Protein AF-A0A497AJH0-F1 (afdb_monomer_lite)

pLDDT: mean 73.23, std 17.95, range [38.5, 92.19]

Sequence (124 aa):
MLTMPIFKMKPKVGPHHFNGEWIKPGDTINCEFEEIESVIDKFEEVRKAVESRDVSEAEDAKQPVVEEQEIQIEEEAGQVTDTGKLEVIHKGRGKYDVVNTASGKVINDKPLTKKEAYEFIEVL

Radius of gyration: 19.75 Å; chains: 1; bounding box: 56×38×34 Å

Foldseek 3Di:
DDQFWKKAFAQPDQWDQAPNDTHHHGDIDGDHCVRCVVPCVRIDTDDPPPPDDDDDDDDDDDDDDDDDDDDDDDDDDDDDPDPADWDWDDPDPQWIFIARPVVRDTPDPDTDGPVVNVVVRVVD

Structure (mmCIF, N/CA/C/O backbone):
data_AF-A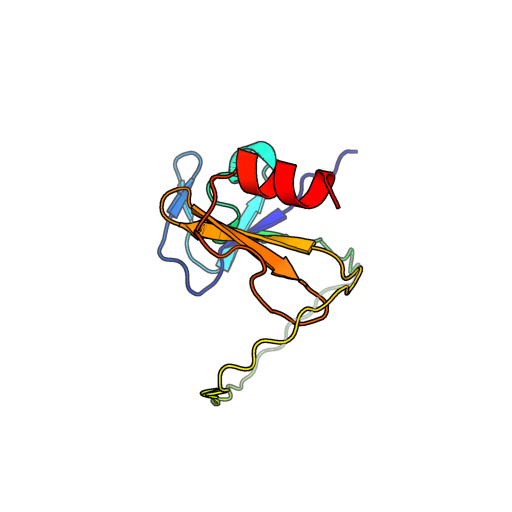0A497AJH0-F1
#
_entry.id   AF-A0A497AJH0-F1
#
loop_
_atom_site.group_PDB
_atom_site.id
_atom_site.type_symbol
_atom_site.label_atom_id
_atom_site.label_alt_id
_atom_site.label_comp_id
_atom_site.label_asym_id
_atom_site.label_entity_id
_atom_site.label_seq_id
_atom_site.pdbx_PDB_ins_code
_atom_site.Cartn_x
_atom_site.Cartn_y
_atom_site.Cartn_z
_atom_site.occupancy
_atom_site.B_iso_or_equiv
_atom_site.auth_seq_id
_atom_site.auth_comp_id
_atom_site.auth_asym_id
_atom_site.auth_atom_id
_atom_site.pdbx_PDB_model_num
ATOM 1 N N . MET A 1 1 ? 24.082 14.293 2.175 1.00 49.19 1 MET A N 1
ATOM 2 C CA . MET A 1 1 ? 23.999 12.890 1.722 1.00 49.19 1 MET A CA 1
ATOM 3 C C . MET A 1 1 ? 22.533 12.514 1.796 1.00 49.19 1 MET A C 1
ATOM 5 O O . MET A 1 1 ? 21.985 12.571 2.887 1.00 49.19 1 MET A O 1
ATOM 9 N N . LEU A 1 2 ? 21.877 12.280 0.660 1.00 55.00 2 LEU A N 1
ATOM 10 C CA . LEU A 1 2 ? 20.490 11.813 0.644 1.00 55.00 2 LEU A CA 1
ATOM 11 C C . LEU A 1 2 ? 20.522 10.328 1.010 1.00 55.00 2 LEU A C 1
ATOM 13 O O . LEU A 1 2 ? 21.141 9.533 0.309 1.00 55.00 2 LEU A O 1
ATOM 17 N N . THR A 1 3 ? 19.965 9.968 2.159 1.00 66.00 3 THR A N 1
ATOM 18 C CA . THR A 1 3 ? 19.808 8.566 2.550 1.00 66.00 3 THR A CA 1
ATOM 19 C C . THR A 1 3 ? 18.624 7.996 1.785 1.00 66.00 3 THR A C 1
ATOM 21 O O . THR A 1 3 ? 17.502 8.456 1.989 1.00 66.00 3 THR A O 1
ATOM 24 N N . MET A 1 4 ? 18.873 7.028 0.903 1.00 78.94 4 MET A N 1
ATOM 25 C CA . MET A 1 4 ? 17.801 6.303 0.220 1.00 78.94 4 MET A CA 1
ATOM 26 C C . MET A 1 4 ? 17.000 5.473 1.244 1.00 78.94 4 MET A C 1
ATOM 28 O O . MET A 1 4 ? 17.602 4.924 2.179 1.00 78.94 4 MET A O 1
ATOM 32 N N . PRO A 1 5 ? 15.660 5.436 1.133 1.00 83.12 5 PRO A N 1
ATOM 33 C CA . PRO A 1 5 ? 14.818 4.681 2.048 1.00 83.12 5 PRO A CA 1
ATOM 34 C C . PRO A 1 5 ? 14.983 3.174 1.831 1.00 83.12 5 PRO A C 1
ATOM 36 O O . PRO A 1 5 ? 15.146 2.687 0.714 1.00 83.12 5 PRO A O 1
ATOM 39 N N . ILE A 1 6 ? 14.932 2.429 2.932 1.00 89.00 6 ILE A N 1
ATOM 40 C CA . ILE A 1 6 ? 15.016 0.970 2.919 1.00 89.00 6 ILE A CA 1
ATOM 41 C C . ILE A 1 6 ? 13.604 0.427 3.098 1.00 89.00 6 ILE A C 1
ATOM 43 O O . ILE A 1 6 ? 12.895 0.826 4.018 1.00 89.00 6 ILE A O 1
ATOM 47 N N . PHE A 1 7 ? 13.211 -0.513 2.252 1.00 90.12 7 PHE A N 1
ATOM 48 C CA . PHE A 1 7 ? 11.926 -1.193 2.313 1.00 90.12 7 PHE A CA 1
ATOM 49 C C . PHE A 1 7 ? 12.139 -2.671 2.599 1.00 90.12 7 PHE A C 1
ATOM 51 O O . PHE A 1 7 ? 13.056 -3.282 2.062 1.00 90.12 7 PHE A O 1
ATOM 58 N N . LYS A 1 8 ? 11.288 -3.267 3.429 1.00 91.38 8 LYS A N 1
ATOM 59 C CA . LYS A 1 8 ? 11.301 -4.698 3.734 1.00 91.38 8 LYS A CA 1
ATOM 60 C C . LYS A 1 8 ? 10.054 -5.365 3.187 1.00 91.38 8 LYS A C 1
ATOM 62 O O . LYS A 1 8 ? 8.959 -4.836 3.331 1.00 91.38 8 LYS A O 1
ATOM 67 N N . MET A 1 9 ? 10.194 -6.527 2.566 1.00 92.19 9 MET A N 1
ATOM 68 C CA . MET A 1 9 ? 9.054 -7.282 2.062 1.00 92.19 9 MET A CA 1
ATOM 69 C C . MET A 1 9 ? 8.278 -7.917 3.222 1.00 92.19 9 MET A C 1
ATOM 71 O O . MET A 1 9 ? 8.853 -8.619 4.057 1.00 92.19 9 MET A O 1
ATOM 75 N N . LYS A 1 10 ? 6.961 -7.704 3.275 1.00 89.31 10 LYS A N 1
ATOM 76 C CA . LYS A 1 10 ? 6.103 -8.215 4.351 1.00 89.31 10 LYS A CA 1
ATOM 77 C C . LYS A 1 10 ? 6.068 -9.754 4.354 1.00 89.31 10 LYS A C 1
ATOM 79 O O . LYS A 1 10 ? 5.980 -10.364 3.288 1.00 89.31 10 LYS A O 1
ATOM 84 N N . PRO A 1 11 ? 6.015 -10.405 5.533 1.00 82.38 11 PRO A N 1
ATOM 85 C CA . PRO A 1 11 ? 6.091 -11.866 5.671 1.00 82.38 11 PRO A CA 1
ATOM 86 C C . PRO A 1 11 ? 4.913 -12.636 5.044 1.00 82.38 11 PRO A C 1
ATOM 88 O O . PRO A 1 11 ? 5.036 -13.823 4.766 1.00 82.38 11 PRO A O 1
ATOM 91 N N . LYS A 1 12 ? 3.767 -11.979 4.819 1.00 82.69 12 LYS A N 1
ATOM 92 C CA . LYS A 1 12 ? 2.550 -12.587 4.242 1.00 82.69 12 LYS A CA 1
ATOM 93 C C . LYS A 1 12 ? 2.452 -12.461 2.715 1.00 82.69 12 LYS A C 1
ATOM 95 O O . LYS A 1 12 ? 1.459 -12.889 2.132 1.00 82.69 12 LYS A O 1
ATOM 100 N N . VAL A 1 13 ? 3.440 -11.852 2.064 1.00 83.00 13 VAL A N 1
ATOM 101 C CA . VAL A 1 13 ? 3.452 -11.657 0.608 1.00 83.00 13 VAL A CA 1
ATOM 102 C C . VAL A 1 13 ? 4.188 -12.831 -0.037 1.00 83.00 13 VAL A C 1
ATOM 104 O O . VAL A 1 13 ? 5.163 -13.306 0.517 1.00 83.00 13 VAL A O 1
ATOM 107 N N . GLY A 1 14 ? 3.742 -13.347 -1.184 1.00 86.50 14 GLY A N 1
ATOM 108 C CA . GLY A 1 14 ? 4.518 -14.353 -1.930 1.00 86.50 14 GLY A CA 1
ATOM 109 C C . GLY A 1 14 ? 5.751 -13.735 -2.612 1.00 86.50 14 GLY A C 1
ATOM 110 O O . GLY A 1 14 ? 5.719 -12.535 -2.872 1.00 86.50 14 GLY A O 1
ATOM 111 N N . PRO A 1 15 ? 6.807 -14.507 -2.944 1.00 89.12 15 PRO A N 1
ATOM 112 C CA . PRO A 1 15 ? 8.020 -13.987 -3.585 1.00 89.12 15 PRO A CA 1
ATOM 113 C C . PRO A 1 15 ? 7.723 -13.089 -4.789 1.00 89.12 15 PRO A C 1
ATOM 115 O O . PRO A 1 15 ? 6.817 -13.375 -5.578 1.00 89.12 15 PRO A O 1
ATOM 118 N N . HIS A 1 16 ? 8.486 -12.008 -4.940 1.00 88.06 16 HIS A N 1
ATOM 119 C CA . HIS A 1 16 ? 8.244 -11.001 -5.965 1.00 88.06 16 HIS A CA 1
ATOM 120 C C . HIS A 1 16 ? 9.502 -10.717 -6.775 1.00 88.06 16 HIS A C 1
ATOM 122 O O . HIS A 1 16 ? 10.594 -10.623 -6.229 1.00 88.06 16 HIS A O 1
ATOM 128 N N . HIS A 1 17 ? 9.337 -10.573 -8.085 1.00 89.38 17 HIS A N 1
ATOM 129 C CA . HIS A 1 17 ? 10.429 -10.208 -8.969 1.00 89.38 17 HIS A CA 1
ATOM 130 C C . HIS A 1 17 ? 10.526 -8.682 -9.058 1.00 89.38 17 HIS A C 1
ATOM 132 O O . HIS A 1 17 ? 9.606 -8.038 -9.561 1.00 89.38 17 HIS A O 1
ATOM 138 N N . PHE A 1 18 ? 11.627 -8.114 -8.582 1.00 85.06 18 PHE A N 1
ATOM 139 C CA . PHE A 1 18 ? 11.874 -6.675 -8.543 1.00 85.06 18 PHE A CA 1
ATOM 140 C C . PHE A 1 18 ? 13.300 -6.406 -9.024 1.00 85.06 18 PHE A C 1
ATOM 142 O O . PHE A 1 18 ? 14.241 -7.062 -8.591 1.00 85.06 18 PHE A O 1
ATOM 149 N N . ASN A 1 19 ? 13.447 -5.475 -9.965 1.00 83.31 19 ASN A N 1
ATOM 150 C CA . ASN A 1 19 ? 14.729 -5.094 -10.569 1.00 83.31 19 ASN A CA 1
ATOM 151 C C . ASN A 1 19 ? 15.614 -6.264 -11.075 1.00 83.31 19 ASN A C 1
ATOM 153 O O . ASN A 1 19 ? 16.837 -6.203 -11.016 1.00 83.31 19 ASN A O 1
ATOM 157 N N . GLY A 1 20 ? 15.003 -7.345 -11.574 1.00 86.25 20 GLY A N 1
ATOM 158 C CA . GLY A 1 20 ? 15.737 -8.514 -12.081 1.00 86.25 20 GLY A CA 1
ATOM 159 C C . GLY A 1 20 ? 16.065 -9.581 -11.033 1.00 86.25 20 GLY A C 1
ATOM 160 O O . GLY A 1 20 ? 16.619 -10.621 -11.389 1.00 86.25 20 GLY A O 1
ATOM 161 N N . GLU A 1 21 ? 15.703 -9.361 -9.768 1.00 86.81 21 GLU A N 1
ATOM 162 C CA . GLU A 1 21 ? 15.947 -10.296 -8.672 1.00 86.81 21 GLU A CA 1
ATOM 163 C C . GLU A 1 21 ? 14.641 -10.782 -8.035 1.00 86.81 21 GLU A C 1
ATOM 165 O O . GLU A 1 21 ? 13.619 -10.094 -8.016 1.00 86.81 21 GLU A O 1
ATOM 170 N N . TRP A 1 22 ? 14.670 -12.006 -7.508 1.00 90.75 22 TRP A N 1
ATOM 171 C CA . TRP A 1 22 ? 13.571 -12.560 -6.723 1.00 90.75 22 TRP A CA 1
ATOM 172 C C . TRP A 1 22 ? 13.739 -12.178 -5.257 1.00 90.75 22 TRP A C 1
ATOM 174 O O . TRP A 1 22 ? 14.570 -12.752 -4.557 1.00 90.75 22 TRP A O 1
ATOM 184 N N . ILE A 1 23 ? 12.900 -11.259 -4.796 1.00 90.38 23 ILE A N 1
ATOM 185 C CA . ILE A 1 23 ? 12.798 -10.851 -3.399 1.00 90.38 23 ILE A CA 1
ATOM 186 C C . ILE A 1 23 ? 11.862 -11.814 -2.673 1.00 90.38 23 ILE A C 1
ATOM 188 O O . ILE A 1 23 ? 10.759 -12.123 -3.148 1.00 90.38 23 ILE A O 1
ATOM 192 N N . LYS A 1 24 ? 12.299 -12.293 -1.512 1.00 91.94 24 LYS A N 1
ATOM 193 C CA . LYS A 1 24 ? 11.514 -13.147 -0.626 1.00 91.94 24 LYS A CA 1
ATOM 194 C C . LYS A 1 24 ? 10.962 -12.354 0.558 1.00 91.94 24 LYS A C 1
ATOM 196 O O . LYS A 1 24 ? 11.462 -11.284 0.900 1.00 91.94 24 LYS A O 1
ATOM 201 N N . PRO A 1 25 ? 9.932 -12.884 1.229 1.00 90.25 25 PRO A N 1
ATOM 202 C CA . PRO A 1 25 ? 9.370 -12.237 2.408 1.00 90.25 25 PRO A CA 1
ATOM 203 C C . PRO A 1 25 ? 10.429 -12.087 3.499 1.00 90.25 25 PRO A C 1
ATOM 205 O O . PRO A 1 25 ? 11.101 -13.055 3.848 1.00 90.25 25 PRO A O 1
ATOM 208 N N . GLY A 1 26 ? 10.560 -10.879 4.040 1.00 87.44 26 GLY A N 1
ATOM 209 C CA . GLY A 1 26 ? 11.592 -10.515 5.005 1.00 87.44 26 GLY A CA 1
ATOM 210 C C . GLY A 1 26 ? 12.841 -9.867 4.403 1.00 87.44 26 GLY A C 1
ATOM 211 O O . GLY A 1 26 ? 13.564 -9.216 5.158 1.00 87.44 26 GLY A O 1
ATOM 212 N N . ASP A 1 27 ? 13.064 -9.978 3.090 1.00 86.44 27 ASP A N 1
ATOM 213 C CA . ASP A 1 27 ? 14.200 -9.339 2.422 1.00 86.44 27 ASP A CA 1
ATOM 214 C C . ASP A 1 27 ? 14.033 -7.817 2.390 1.00 86.44 27 ASP A C 1
ATOM 216 O O . ASP A 1 27 ? 12.914 -7.292 2.339 1.00 86.44 27 ASP A O 1
ATOM 220 N N . THR A 1 28 ? 15.159 -7.106 2.411 1.00 90.75 28 THR A N 1
ATOM 221 C CA . THR A 1 28 ? 15.206 -5.648 2.329 1.00 90.75 28 THR A CA 1
ATOM 222 C C . THR A 1 28 ? 15.763 -5.184 0.994 1.00 90.75 28 THR A C 1
ATOM 224 O O . THR A 1 28 ? 16.713 -5.751 0.461 1.00 90.75 28 THR A O 1
ATOM 227 N N . ILE A 1 29 ? 15.188 -4.107 0.477 1.00 88.62 29 ILE A N 1
ATOM 228 C CA . ILE A 1 29 ? 15.654 -3.412 -0.716 1.00 88.62 29 ILE A CA 1
ATOM 229 C C . ILE A 1 29 ? 15.847 -1.935 -0.428 1.00 88.62 29 ILE A C 1
ATOM 231 O O . ILE A 1 29 ? 15.195 -1.358 0.440 1.00 88.62 29 ILE A O 1
ATOM 235 N N . ASN A 1 30 ? 16.777 -1.336 -1.156 1.00 89.62 30 ASN A N 1
ATOM 236 C CA . ASN A 1 30 ? 17.076 0.081 -1.084 1.00 89.62 30 ASN A CA 1
ATOM 237 C C . ASN A 1 30 ? 16.722 0.688 -2.439 1.00 89.62 30 ASN A C 1
ATOM 239 O O . ASN A 1 30 ? 17.392 0.396 -3.429 1.00 89.62 30 ASN A O 1
ATOM 243 N N . CYS A 1 31 ? 15.638 1.448 -2.490 1.00 86.00 31 CYS A N 1
ATOM 244 C CA . CYS A 1 31 ? 15.112 2.023 -3.723 1.00 86.00 31 CYS A CA 1
ATOM 245 C C . CYS A 1 31 ? 14.367 3.316 -3.406 1.00 86.00 31 CYS A C 1
ATOM 247 O O . CYS A 1 31 ? 14.040 3.593 -2.250 1.00 86.00 31 CYS A O 1
ATOM 249 N N . GLU A 1 32 ? 14.092 4.123 -4.420 1.00 86.06 32 GLU A N 1
ATOM 250 C CA . GLU A 1 32 ? 13.250 5.301 -4.239 1.00 86.06 32 GLU A CA 1
ATOM 251 C C . GLU A 1 32 ? 11.775 4.901 -4.118 1.00 86.06 32 GLU A C 1
ATOM 253 O O . GLU A 1 32 ? 11.351 3.832 -4.563 1.00 86.06 32 GLU A O 1
ATOM 258 N N . PHE A 1 33 ? 10.966 5.767 -3.501 1.00 81.31 33 PHE A N 1
ATOM 259 C CA . PHE A 1 33 ? 9.531 5.510 -3.362 1.00 81.31 33 PHE A CA 1
ATOM 260 C C . PHE A 1 33 ? 8.843 5.369 -4.732 1.00 81.31 33 PHE A C 1
ATOM 262 O O . PHE A 1 33 ? 7.947 4.544 -4.892 1.00 81.31 33 PHE A O 1
ATOM 269 N N . GLU A 1 34 ? 9.306 6.124 -5.732 1.00 85.38 34 GLU A N 1
ATOM 270 C CA . GLU A 1 34 ? 8.788 6.087 -7.105 1.00 85.38 34 GLU A CA 1
ATOM 271 C C . GLU A 1 34 ? 8.979 4.712 -7.770 1.00 85.38 34 GLU A C 1
ATOM 273 O O . GLU A 1 34 ? 8.120 4.261 -8.525 1.00 85.38 34 GLU A O 1
ATOM 278 N N . GLU A 1 35 ? 10.060 3.995 -7.445 1.00 83.81 35 GLU A N 1
ATOM 279 C CA . GLU A 1 35 ? 10.367 2.681 -8.030 1.00 83.81 35 GLU A CA 1
ATOM 280 C C . GLU A 1 35 ? 9.480 1.564 -7.468 1.00 83.81 35 GLU A C 1
ATOM 282 O O . GLU A 1 35 ? 9.212 0.562 -8.136 1.00 83.81 35 GLU A O 1
ATOM 287 N N . ILE A 1 36 ? 9.008 1.735 -6.233 1.00 85.62 36 ILE A N 1
ATOM 288 C CA . ILE A 1 36 ? 8.243 0.729 -5.496 1.00 85.62 36 ILE A CA 1
ATOM 289 C C . ILE A 1 36 ? 6.757 1.092 -5.364 1.00 85.62 36 ILE A C 1
ATOM 291 O O . ILE A 1 36 ? 5.991 0.274 -4.868 1.00 85.62 36 ILE A O 1
ATOM 295 N N . GLU A 1 37 ? 6.308 2.259 -5.849 1.00 83.88 37 GLU A N 1
ATOM 296 C CA . GLU A 1 37 ? 4.927 2.763 -5.691 1.00 83.88 37 GLU A CA 1
ATOM 297 C C . GLU A 1 37 ? 3.869 1.716 -6.090 1.00 83.88 37 GLU A C 1
ATOM 299 O O . GLU A 1 37 ? 2.855 1.541 -5.416 1.00 83.88 37 GLU A O 1
ATOM 304 N N . SER A 1 38 ? 4.128 0.964 -7.164 1.00 85.25 38 SER A N 1
ATOM 305 C CA . SER A 1 38 ? 3.207 -0.057 -7.687 1.00 85.25 38 SER A CA 1
ATOM 306 C C . SER A 1 38 ? 3.065 -1.304 -6.807 1.00 85.25 38 SER A C 1
ATOM 308 O O . SER A 1 38 ? 2.092 -2.048 -6.947 1.00 85.25 38 SER A O 1
ATOM 310 N N . VAL A 1 39 ? 4.036 -1.550 -5.928 1.00 86.94 39 VAL A N 1
ATOM 311 C CA . VAL A 1 39 ? 4.116 -2.741 -5.075 1.00 86.94 39 VAL A CA 1
ATOM 312 C C . VAL A 1 39 ? 4.335 -2.392 -3.607 1.00 86.94 39 VAL A C 1
ATOM 314 O O . VAL A 1 39 ? 4.578 -3.288 -2.807 1.00 86.94 39 VAL A O 1
ATOM 317 N N . ILE A 1 40 ? 4.216 -1.116 -3.230 1.00 88.50 40 ILE A N 1
ATOM 318 C CA . ILE A 1 40 ? 4.450 -0.609 -1.873 1.00 88.50 40 ILE A CA 1
ATOM 319 C C . ILE A 1 40 ? 3.552 -1.298 -0.838 1.00 88.50 40 ILE A C 1
ATOM 321 O O . ILE A 1 40 ? 3.942 -1.464 0.312 1.00 88.50 40 ILE A O 1
ATOM 325 N N . ASP A 1 41 ? 2.380 -1.793 -1.245 1.00 88.56 41 ASP A N 1
ATOM 326 C CA . ASP A 1 41 ? 1.476 -2.578 -0.401 1.00 88.56 41 ASP A CA 1
ATOM 327 C C . ASP A 1 41 ? 2.143 -3.844 0.163 1.00 88.56 41 ASP A C 1
ATOM 329 O O . ASP A 1 41 ? 1.820 -4.285 1.272 1.00 88.56 41 ASP A O 1
ATOM 333 N N . LYS A 1 42 ? 3.117 -4.391 -0.570 1.00 87.19 42 LYS A N 1
ATOM 334 C CA . LYS A 1 42 ? 3.880 -5.591 -0.218 1.00 87.19 42 LYS A CA 1
ATOM 335 C C . LYS A 1 42 ? 5.084 -5.311 0.666 1.00 87.19 42 LYS A C 1
ATOM 337 O O . LYS A 1 42 ? 5.664 -6.259 1.197 1.00 87.19 42 LYS A O 1
ATOM 342 N N . PHE A 1 43 ? 5.453 -4.047 0.825 1.00 90.69 43 PHE A N 1
ATOM 343 C CA . PHE A 1 43 ? 6.640 -3.643 1.556 1.00 90.69 43 PHE A CA 1
ATOM 344 C C . PHE A 1 43 ? 6.290 -2.761 2.759 1.00 90.69 43 PHE A C 1
ATOM 346 O O . PHE A 1 43 ? 5.207 -2.187 2.863 1.00 90.69 43 PHE A O 1
ATOM 353 N N . GLU A 1 44 ? 7.201 -2.707 3.719 1.00 88.12 44 GLU A N 1
ATOM 354 C CA . GLU A 1 44 ? 7.167 -1.825 4.881 1.00 88.12 44 GLU A CA 1
ATOM 355 C C . GLU A 1 44 ? 8.435 -0.960 4.881 1.00 88.12 44 GLU A C 1
ATOM 357 O O . GLU A 1 44 ? 9.536 -1.472 4.680 1.00 88.12 44 GLU A O 1
ATOM 362 N N . GLU A 1 45 ? 8.292 0.358 5.044 1.00 86.75 45 GLU A N 1
ATOM 363 C CA . GLU A 1 45 ? 9.437 1.274 5.122 1.00 86.75 45 GLU A CA 1
ATOM 364 C C . GLU A 1 45 ? 10.191 1.021 6.434 1.00 86.75 45 GLU A C 1
ATOM 366 O O . GLU A 1 45 ? 9.692 1.286 7.530 1.00 86.75 45 GLU A O 1
ATOM 371 N N . VAL A 1 46 ? 11.419 0.522 6.327 1.00 82.81 46 VAL A N 1
ATOM 372 C CA . VAL A 1 46 ? 12.337 0.382 7.451 1.00 82.81 46 VAL A CA 1
ATOM 373 C C . VAL A 1 46 ? 13.114 1.679 7.559 1.00 82.81 46 VAL A C 1
ATOM 375 O O . VAL A 1 46 ? 14.202 1.846 7.000 1.00 82.81 46 VAL A O 1
ATOM 378 N N . ARG A 1 47 ? 12.561 2.623 8.318 1.00 69.44 47 ARG A N 1
ATOM 379 C CA . ARG A 1 47 ? 13.345 3.767 8.776 1.00 69.44 47 ARG A CA 1
ATOM 380 C C . ARG A 1 47 ? 14.478 3.214 9.620 1.00 69.44 47 ARG A C 1
ATOM 382 O O . ARG A 1 47 ? 14.238 2.694 10.707 1.00 69.44 47 ARG A O 1
ATOM 389 N N . LYS A 1 48 ? 15.711 3.298 9.113 1.00 56.09 48 LYS A N 1
ATOM 390 C CA . LYS A 1 48 ? 16.901 3.050 9.925 1.00 56.09 48 LYS A CA 1
ATOM 391 C C . LYS A 1 48 ? 16.865 4.047 11.080 1.00 56.09 48 LYS A C 1
ATOM 393 O O . LYS A 1 48 ? 17.283 5.194 10.934 1.00 56.09 48 LYS A O 1
ATOM 398 N N . ALA A 1 49 ? 16.360 3.605 12.229 1.00 48.16 49 ALA A N 1
ATOM 399 C CA . ALA A 1 49 ? 16.788 4.158 13.492 1.00 48.16 49 ALA A CA 1
ATOM 400 C C . ALA A 1 49 ? 18.309 4.016 13.483 1.00 48.16 49 ALA A C 1
ATOM 402 O O . ALA A 1 49 ? 18.849 2.922 13.313 1.00 48.16 49 ALA A O 1
ATOM 403 N N . VAL A 1 50 ? 19.004 5.144 13.540 1.00 47.00 50 VAL A N 1
ATOM 404 C CA . VAL A 1 50 ? 20.440 5.162 13.779 1.00 47.00 50 VAL A CA 1
ATOM 405 C C . VAL A 1 50 ? 20.627 4.696 15.222 1.00 47.00 50 VAL A C 1
ATOM 407 O O . VAL A 1 50 ? 20.802 5.502 16.125 1.00 47.00 50 VAL A O 1
ATOM 410 N N . GLU A 1 51 ? 20.535 3.390 15.459 1.00 45.56 51 GLU A N 1
ATOM 411 C CA . GLU A 1 51 ? 21.084 2.776 16.659 1.00 45.56 51 GLU A CA 1
ATOM 412 C C . GLU A 1 51 ? 22.542 2.451 16.366 1.00 45.56 51 GLU A C 1
ATOM 414 O O . GLU A 1 51 ? 22.943 1.362 15.967 1.00 45.56 51 GLU A O 1
ATOM 419 N N . SER A 1 52 ? 23.361 3.481 16.541 1.00 53.09 52 SER A N 1
ATOM 420 C CA . SER A 1 52 ? 24.724 3.301 17.001 1.00 53.09 52 SER A CA 1
ATOM 421 C C . SER A 1 52 ? 24.699 2.531 18.324 1.00 53.09 52 SER A C 1
ATOM 423 O O . SER A 1 52 ? 24.328 3.124 19.338 1.00 53.09 52 SER A O 1
ATOM 425 N N . ARG A 1 53 ? 25.095 1.251 18.315 1.00 42.19 53 ARG A N 1
ATOM 426 C CA . ARG A 1 53 ? 25.926 0.616 19.356 1.00 42.19 53 ARG A CA 1
ATOM 427 C C . ARG A 1 53 ? 26.252 -0.846 19.031 1.00 42.19 53 ARG A C 1
ATOM 429 O O . ARG A 1 53 ? 25.374 -1.667 18.819 1.00 42.19 53 ARG A O 1
ATOM 436 N N . ASP A 1 54 ? 27.557 -1.073 18.969 1.00 47.44 54 ASP A N 1
ATOM 437 C CA . ASP A 1 54 ? 28.342 -2.243 19.362 1.00 47.44 54 ASP A CA 1
ATOM 438 C C . ASP A 1 54 ? 27.677 -3.631 19.457 1.00 47.44 54 ASP A C 1
ATOM 440 O O . ASP A 1 54 ? 26.846 -3.908 20.314 1.00 47.44 54 ASP A O 1
ATOM 444 N N . VAL A 1 55 ? 28.189 -4.521 18.600 1.00 47.62 55 VAL A N 1
ATOM 445 C CA . VAL A 1 55 ? 28.605 -5.912 18.859 1.00 47.62 55 VAL A CA 1
ATOM 446 C C . VAL A 1 55 ? 28.167 -6.515 20.203 1.00 47.62 55 VAL A C 1
ATOM 448 O O . VAL A 1 55 ? 28.725 -6.176 21.243 1.00 47.62 55 VAL A O 1
ATOM 451 N N . SER A 1 56 ? 27.294 -7.526 20.176 1.00 44.22 56 SER A N 1
ATOM 452 C CA . SER A 1 56 ? 27.603 -8.879 20.686 1.00 44.22 56 SER A CA 1
ATOM 453 C C . SER A 1 56 ? 26.421 -9.847 20.551 1.00 44.22 56 SER A C 1
ATOM 455 O O . SER A 1 56 ? 25.270 -9.509 20.808 1.00 44.22 56 SER A O 1
ATOM 457 N N . GLU A 1 57 ? 26.764 -11.060 20.115 1.00 49.25 57 GLU A N 1
ATOM 458 C CA . GLU A 1 57 ? 25.980 -12.297 20.137 1.00 49.25 57 GLU A CA 1
ATOM 459 C C . GLU A 1 57 ? 25.235 -12.539 21.457 1.00 49.25 57 GLU A C 1
ATOM 461 O O . GLU A 1 57 ? 25.822 -12.406 22.529 1.00 49.25 57 GLU A O 1
ATOM 466 N N . ALA A 1 58 ? 24.006 -13.049 21.365 1.00 43.19 58 ALA A N 1
ATOM 467 C CA . ALA A 1 58 ? 23.565 -14.187 22.170 1.00 43.19 58 ALA A CA 1
ATOM 468 C C . ALA A 1 58 ? 22.296 -14.805 21.565 1.00 43.19 58 ALA A C 1
ATOM 470 O O . ALA A 1 58 ? 21.353 -14.109 21.194 1.00 43.19 58 ALA A O 1
ATOM 471 N N . GLU A 1 59 ? 22.324 -16.128 21.463 1.00 50.91 59 GLU A N 1
ATOM 472 C CA . GLU A 1 59 ? 21.228 -17.004 21.067 1.00 50.91 59 GLU A CA 1
ATOM 473 C C . GLU A 1 59 ? 20.055 -16.998 22.069 1.00 50.91 59 GLU A C 1
ATOM 475 O O . GLU A 1 59 ? 20.198 -16.578 23.216 1.00 50.91 59 GLU A O 1
ATOM 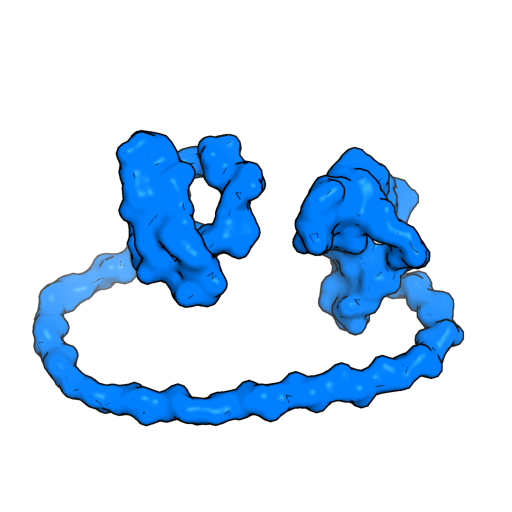480 N N . ASP A 1 60 ? 18.952 -17.609 21.624 1.00 41.41 60 ASP A N 1
ATOM 481 C CA . ASP A 1 60 ? 18.004 -18.424 22.406 1.00 41.41 60 ASP A CA 1
ATOM 482 C C . ASP A 1 60 ? 16.540 -17.930 22.474 1.00 41.41 60 ASP A C 1
ATOM 484 O O . ASP A 1 60 ? 16.173 -16.971 23.145 1.00 41.41 60 ASP A O 1
ATOM 488 N N . ALA A 1 61 ? 15.712 -18.684 21.743 1.00 44.25 61 ALA A N 1
ATOM 489 C CA . ALA A 1 61 ? 14.354 -19.132 22.050 1.00 44.25 61 ALA A CA 1
ATOM 490 C C . ALA A 1 61 ? 13.290 -18.139 22.582 1.00 44.25 61 ALA A C 1
ATOM 492 O O . ALA A 1 61 ? 13.314 -17.706 23.729 1.00 44.25 61 ALA A O 1
ATOM 493 N N . LYS A 1 62 ? 12.185 -18.009 21.827 1.00 40.41 62 LYS A N 1
ATOM 494 C CA . LYS A 1 62 ? 10.857 -18.604 22.145 1.00 40.41 62 LYS A CA 1
ATOM 495 C C . LYS A 1 62 ? 9.734 -17.954 21.325 1.00 40.41 62 LYS A C 1
ATOM 497 O O . LYS A 1 62 ? 9.604 -16.738 21.268 1.00 40.41 62 LYS A O 1
ATOM 502 N N . GLN A 1 63 ? 8.889 -18.800 20.734 1.00 57.22 63 GLN A N 1
ATOM 503 C CA . GLN A 1 63 ? 7.564 -18.447 20.201 1.00 57.22 63 GLN A CA 1
ATOM 504 C C . GLN A 1 63 ? 6.608 -18.028 21.336 1.00 57.22 63 GLN A C 1
ATOM 506 O O . GLN A 1 63 ? 6.755 -18.521 22.458 1.00 57.22 63 GLN A O 1
ATOM 511 N N . PRO A 1 64 ? 5.608 -17.175 21.051 1.00 49.78 64 PRO A N 1
ATOM 512 C CA . PRO A 1 64 ? 4.202 -17.621 21.157 1.00 49.78 64 PRO A CA 1
ATOM 513 C C . PRO A 1 64 ? 3.319 -17.064 20.006 1.00 49.78 64 PRO A C 1
ATOM 515 O O . PRO A 1 64 ? 3.554 -15.956 19.540 1.00 49.78 64 PRO A O 1
ATOM 518 N N . VAL A 1 65 ? 2.514 -17.852 19.276 1.00 48.41 65 VAL A N 1
ATOM 519 C CA . VAL A 1 65 ? 1.115 -18.340 19.466 1.00 48.41 65 VAL A CA 1
ATOM 520 C C . VAL A 1 65 ? 0.050 -17.300 19.892 1.00 48.41 65 VAL A C 1
ATOM 522 O O . VAL A 1 65 ? 0.254 -16.608 20.881 1.00 48.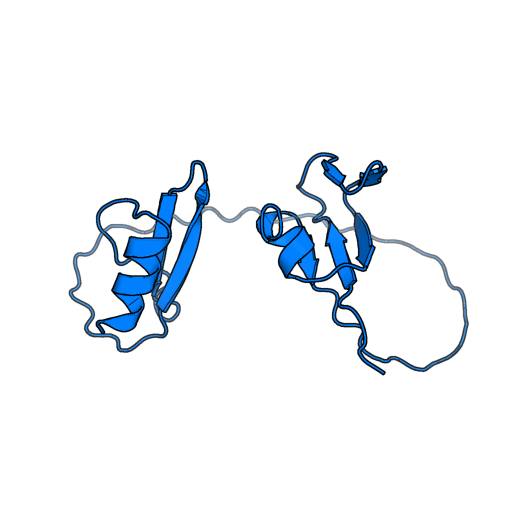41 65 VAL A O 1
ATOM 525 N N . VAL A 1 66 ? -1.100 -17.363 19.178 1.00 50.53 66 VAL A N 1
ATOM 526 C CA . VAL A 1 66 ? -2.475 -16.810 19.384 1.00 50.53 66 VAL A CA 1
ATOM 527 C C . VAL A 1 66 ? -2.611 -15.273 19.280 1.00 50.53 66 VAL A C 1
ATOM 529 O O . VAL A 1 66 ? -1.747 -14.550 19.739 1.00 50.53 66 VAL A O 1
ATOM 532 N N . GLU A 1 67 ? -3.597 -14.668 18.604 1.00 43.84 67 GLU A N 1
ATOM 533 C CA . GLU A 1 67 ? -5.043 -14.924 18.649 1.00 43.84 67 GLU A CA 1
ATOM 534 C C . GLU A 1 67 ? -5.766 -14.320 17.424 1.00 43.84 67 GLU A C 1
ATOM 536 O O . GLU A 1 67 ? -5.500 -13.188 17.014 1.00 43.84 67 GLU A O 1
ATOM 541 N N . GLU A 1 68 ? -6.6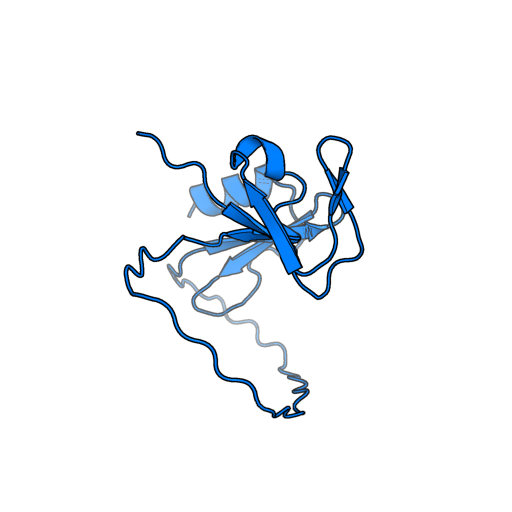86 -15.093 16.845 1.00 61.41 68 GLU A N 1
ATOM 542 C CA . GLU A 1 68 ? -7.743 -14.631 15.942 1.00 61.41 68 GLU A CA 1
ATOM 543 C C . GLU A 1 68 ? -8.791 -13.867 16.760 1.00 61.41 68 GLU A C 1
ATOM 545 O O . GLU A 1 68 ? -9.250 -14.371 17.782 1.00 61.41 68 GLU A O 1
ATOM 550 N N . GLN A 1 69 ? -9.210 -12.682 16.311 1.00 44.19 69 GLN A N 1
ATOM 551 C CA . GLN A 1 69 ? -10.442 -12.065 16.803 1.00 44.19 69 GLN A CA 1
ATOM 552 C C . GLN A 1 69 ? -11.304 -11.636 15.616 1.00 44.19 69 GLN A C 1
ATOM 554 O O . GLN A 1 69 ? -11.019 -10.663 14.918 1.00 44.19 69 GLN A O 1
ATOM 559 N N . GLU A 1 70 ? -12.351 -12.432 15.387 1.00 53.34 70 GLU A N 1
ATOM 560 C CA . GLU A 1 70 ? -13.560 -12.045 14.667 1.00 53.34 70 GLU A CA 1
ATOM 561 C C . GLU A 1 70 ? -14.180 -10.822 15.344 1.00 53.34 70 GLU A C 1
ATOM 563 O O . GLU A 1 70 ? -14.388 -10.811 16.556 1.00 53.34 70 GLU A O 1
ATOM 568 N N . ILE A 1 71 ? -14.526 -9.806 14.556 1.00 40.47 71 ILE A N 1
ATOM 569 C CA . ILE A 1 71 ? -15.356 -8.698 15.022 1.00 40.47 71 ILE A CA 1
ATOM 570 C C . ILE A 1 71 ? -16.530 -8.568 14.049 1.00 40.47 71 ILE A C 1
ATOM 572 O O . ILE A 1 71 ? -16.394 -8.039 12.946 1.00 40.47 71 ILE A O 1
ATOM 576 N N . GLN A 1 72 ? -17.678 -9.105 14.469 1.00 48.03 72 GLN A N 1
ATOM 577 C CA . GLN A 1 72 ? -19.007 -8.765 13.960 1.00 48.03 72 GLN A CA 1
ATOM 578 C C . GLN A 1 72 ? -19.438 -7.464 14.637 1.00 48.03 72 GLN A C 1
ATOM 580 O O . GLN A 1 72 ? -19.564 -7.463 15.859 1.00 48.03 72 GLN A O 1
ATOM 585 N N . ILE A 1 73 ? -19.682 -6.382 13.892 1.00 43.84 73 ILE A N 1
ATOM 586 C CA . ILE A 1 73 ? -20.483 -5.262 14.409 1.00 43.84 73 ILE A CA 1
ATOM 587 C C . ILE A 1 73 ? -21.373 -4.711 13.294 1.00 43.84 73 ILE A C 1
ATOM 589 O O . ILE A 1 73 ? -20.942 -4.497 12.161 1.00 43.84 73 ILE A O 1
ATOM 593 N N . GLU A 1 74 ? -22.632 -4.566 13.686 1.00 48.59 74 GLU A N 1
ATOM 594 C CA . GLU A 1 74 ? -23.848 -4.284 12.943 1.00 48.59 74 GLU A CA 1
ATOM 595 C C . GLU A 1 74 ? -23.910 -2.867 12.342 1.00 48.59 74 GLU A C 1
ATOM 597 O O . GLU A 1 74 ? -23.238 -1.929 12.780 1.00 48.59 74 GLU A O 1
ATOM 602 N N . GLU A 1 75 ? -24.749 -2.742 11.309 1.00 63.62 75 GLU A N 1
ATOM 603 C CA . GLU A 1 75 ? -25.163 -1.496 10.666 1.00 63.62 75 GLU A CA 1
ATOM 604 C C . GLU A 1 75 ? -25.827 -0.542 11.668 1.00 63.62 75 GLU A C 1
ATOM 606 O O . GLU A 1 75 ? -26.881 -0.851 12.214 1.00 63.62 75 GLU A O 1
ATOM 611 N N . GLU A 1 76 ? -25.302 0.677 11.801 1.00 40.78 76 GLU A N 1
ATOM 612 C CA . GLU A 1 76 ? -26.146 1.830 12.117 1.00 40.78 76 GLU A CA 1
ATOM 613 C C . GLU A 1 76 ? -25.766 3.029 11.247 1.00 40.78 76 GLU A C 1
ATOM 615 O O . GLU A 1 76 ? -24.622 3.507 11.215 1.00 40.78 76 GLU A O 1
ATOM 620 N N . ALA A 1 77 ? -26.787 3.480 10.520 1.00 45.06 77 ALA A N 1
ATOM 621 C CA . ALA A 1 77 ? -26.848 4.671 9.700 1.00 45.06 77 ALA A CA 1
ATOM 622 C C . ALA A 1 77 ? -26.750 5.915 10.592 1.00 45.06 77 ALA A C 1
ATOM 624 O O . ALA A 1 77 ? -27.743 6.431 11.096 1.00 45.06 77 ALA A O 1
ATOM 625 N N . GLY A 1 78 ? -25.527 6.389 10.799 1.00 38.50 78 GLY A N 1
ATOM 626 C CA . GLY A 1 78 ? -25.242 7.626 11.511 1.00 38.50 78 GLY A CA 1
ATOM 627 C C . GLY A 1 78 ? -24.458 8.553 10.605 1.00 38.50 78 GLY A C 1
ATOM 628 O O . GLY A 1 78 ? -23.300 8.292 10.299 1.00 38.50 78 GLY A O 1
ATOM 629 N N . GLN A 1 79 ? -25.109 9.619 10.162 1.00 53.06 79 GLN A N 1
ATOM 630 C CA . GLN A 1 79 ? -24.528 10.746 9.447 1.00 53.06 79 GLN A CA 1
ATOM 631 C C . GLN A 1 79 ? -23.436 11.381 10.328 1.00 53.06 79 GLN A C 1
ATOM 633 O O . GLN A 1 79 ? -23.755 12.066 11.297 1.00 53.06 79 GLN A O 1
ATOM 638 N N . VAL A 1 80 ? -22.155 11.118 10.042 1.00 44.97 80 VAL A N 1
ATOM 639 C CA . VAL A 1 80 ? -21.040 11.655 10.838 1.00 44.97 80 VAL A CA 1
ATOM 640 C C . VAL A 1 80 ? -20.391 12.813 10.091 1.00 44.97 80 VAL A C 1
ATOM 642 O O . VAL A 1 80 ? -19.591 12.623 9.179 1.00 44.97 80 VAL A O 1
ATOM 645 N N . THR A 1 81 ? -20.732 14.034 10.496 1.00 43.06 81 THR A N 1
ATOM 646 C CA . THR A 1 81 ? -19.905 15.222 10.262 1.00 43.06 81 THR A CA 1
ATOM 647 C C . THR A 1 81 ? -18.707 15.160 11.207 1.00 43.06 81 THR A C 1
ATOM 649 O O . THR A 1 81 ? -18.631 15.912 12.175 1.00 43.06 81 THR A O 1
ATOM 652 N N . ASP A 1 82 ? -17.812 14.204 10.983 1.00 48.22 82 ASP A N 1
ATOM 653 C CA . ASP A 1 82 ? -16.528 14.155 11.670 1.00 48.22 82 ASP A CA 1
ATOM 654 C C . ASP A 1 82 ? -15.495 14.675 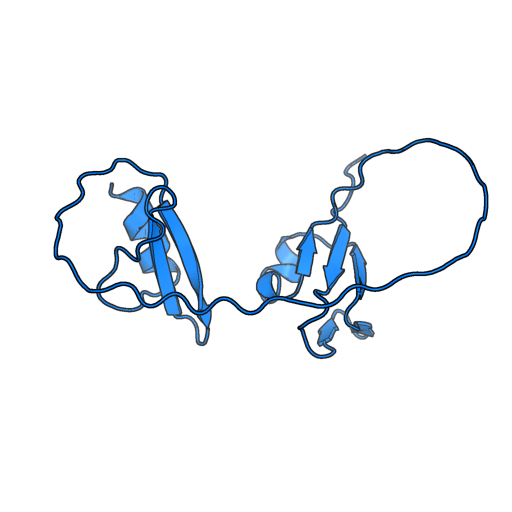10.680 1.00 48.22 82 ASP A C 1
ATOM 656 O O . ASP A 1 82 ? -15.228 14.030 9.665 1.00 48.22 82 ASP A O 1
ATOM 660 N N . THR A 1 83 ? -14.902 15.833 10.966 1.00 52.84 83 THR A N 1
ATOM 661 C CA . THR A 1 83 ? -13.671 16.324 10.321 1.00 52.84 83 THR A CA 1
ATOM 662 C C . THR A 1 83 ? -12.478 15.451 10.742 1.00 52.84 83 THR A C 1
ATOM 664 O O . THR A 1 83 ? -11.441 15.940 11.194 1.00 52.84 83 THR A O 1
ATOM 667 N N . GLY A 1 84 ? -12.669 14.135 10.702 1.00 58.78 84 GLY A N 1
ATOM 668 C CA . GLY A 1 84 ? -11.672 13.116 10.937 1.00 58.78 84 GLY A CA 1
ATOM 669 C C . GLY A 1 84 ? -10.790 13.026 9.705 1.00 58.78 84 GLY A C 1
ATOM 670 O O . GLY A 1 84 ? -11.264 13.141 8.576 1.00 58.78 84 GLY A O 1
ATOM 671 N N . LYS A 1 85 ? -9.485 12.860 9.920 1.00 73.44 85 LYS A N 1
ATOM 672 C CA . LYS A 1 85 ? -8.529 12.666 8.829 1.00 73.44 85 LYS A CA 1
ATOM 673 C C . LYS A 1 85 ? -9.016 11.527 7.929 1.00 73.44 85 LYS A C 1
ATOM 675 O O . LYS A 1 85 ? -9.396 10.462 8.412 1.00 73.44 85 LYS A O 1
ATOM 680 N N . LEU A 1 86 ? -9.040 11.780 6.628 1.00 84.12 86 LEU A N 1
ATOM 681 C CA . LEU A 1 86 ? -9.445 10.800 5.631 1.00 84.12 86 LEU A CA 1
ATOM 682 C C . LEU A 1 86 ? -8.204 10.146 5.037 1.00 84.12 86 LEU A C 1
ATOM 684 O O . LEU A 1 86 ? -7.233 10.830 4.716 1.00 84.12 86 LEU A O 1
ATOM 688 N N . GLU A 1 87 ? -8.251 8.831 4.869 1.00 85.31 87 GLU A N 1
ATOM 689 C CA . GLU A 1 87 ? -7.205 8.058 4.206 1.00 85.31 87 GLU A CA 1
ATOM 690 C C . GLU A 1 87 ? -7.775 7.271 3.029 1.00 85.31 87 GLU A C 1
ATOM 692 O O . GLU A 1 87 ? -8.889 6.750 3.074 1.00 85.31 87 GLU A O 1
ATOM 697 N N . VAL A 1 88 ? -6.986 7.173 1.960 1.00 86.81 88 VAL A N 1
ATOM 698 C CA . VAL A 1 88 ? -7.330 6.411 0.759 1.00 86.81 88 VAL A CA 1
ATOM 699 C C . VAL A 1 88 ? -6.693 5.025 0.853 1.00 86.81 88 VAL A C 1
ATOM 701 O O . VAL A 1 88 ? -5.471 4.894 0.880 1.00 86.81 88 VAL A O 1
ATOM 704 N N . ILE A 1 89 ? -7.517 3.979 0.857 1.00 87.44 89 ILE A N 1
ATOM 705 C CA . ILE A 1 89 ? -7.094 2.578 0.943 1.00 87.44 89 ILE A CA 1
ATOM 706 C C . ILE A 1 89 ? -7.289 1.890 -0.412 1.00 87.44 89 ILE A C 1
ATOM 708 O O . ILE A 1 89 ? -8.381 1.882 -0.977 1.00 87.44 89 ILE A O 1
ATOM 712 N N . HIS A 1 90 ? -6.237 1.255 -0.933 1.00 89.81 90 HIS A N 1
ATOM 713 C CA . HIS A 1 90 ? -6.302 0.471 -2.169 1.00 89.81 90 HIS A CA 1
ATOM 714 C C . HIS A 1 90 ? -6.865 -0.939 -1.907 1.00 89.81 90 HIS A C 1
ATOM 716 O O . HIS A 1 90 ? -6.312 -1.707 -1.122 1.00 89.81 90 HIS A O 1
ATOM 722 N N . LYS A 1 91 ? -7.951 -1.301 -2.602 1.00 82.88 91 LYS A N 1
ATOM 723 C CA . LYS A 1 91 ? -8.677 -2.583 -2.466 1.00 82.88 91 LYS A CA 1
ATOM 724 C C . LYS A 1 91 ? -8.282 -3.626 -3.519 1.00 82.88 91 LYS A C 1
ATOM 726 O O . LYS A 1 91 ? -8.778 -4.751 -3.489 1.00 82.88 91 LYS A O 1
ATOM 731 N N . GLY A 1 92 ? -7.402 -3.266 -4.455 1.00 76.00 92 GLY A N 1
ATOM 732 C CA . GLY A 1 92 ? -7.008 -4.098 -5.592 1.00 76.00 92 GLY A CA 1
ATOM 733 C C . GLY A 1 92 ? -7.843 -3.842 -6.852 1.00 76.00 92 GLY A C 1
ATOM 734 O O . GLY A 1 92 ? -8.895 -3.206 -6.818 1.00 76.00 92 GLY A O 1
ATOM 735 N N . ARG A 1 93 ? -7.349 -4.317 -8.008 1.00 84.94 93 ARG A N 1
ATOM 736 C CA . ARG A 1 93 ? -7.942 -4.083 -9.348 1.00 84.94 93 ARG A CA 1
ATOM 737 C C . ARG A 1 93 ? -8.184 -2.595 -9.672 1.00 84.94 93 ARG A C 1
ATOM 739 O O . ARG A 1 93 ? -9.115 -2.269 -10.405 1.00 84.94 93 ARG A O 1
ATOM 746 N N . GLY A 1 94 ? -7.358 -1.701 -9.121 1.00 84.38 94 GLY A N 1
ATOM 747 C CA . GLY A 1 94 ? -7.475 -0.254 -9.323 1.00 84.38 94 GLY A CA 1
ATOM 748 C C . GLY A 1 94 ? -8.686 0.377 -8.630 1.00 84.38 94 GLY A C 1
ATOM 749 O O . GLY A 1 94 ? -9.151 1.432 -9.061 1.00 84.38 94 GLY A O 1
ATOM 750 N N . LYS A 1 95 ? -9.224 -0.284 -7.598 1.00 90.31 95 LYS A N 1
ATOM 751 C CA . LYS A 1 95 ? -10.338 0.203 -6.784 1.00 90.31 95 LYS A CA 1
ATOM 752 C C . LYS A 1 95 ? -9.847 0.702 -5.430 1.00 90.31 95 LYS A C 1
ATOM 754 O O . LYS A 1 95 ? -8.955 0.098 -4.835 1.00 90.31 95 LYS A O 1
ATOM 759 N N . TYR A 1 96 ? -10.445 1.786 -4.960 1.00 90.62 96 TYR A N 1
ATOM 760 C CA . TYR A 1 96 ? -10.042 2.517 -3.767 1.00 90.62 96 TYR A CA 1
ATOM 761 C C . TYR A 1 96 ? -11.258 2.820 -2.897 1.00 90.62 96 TYR A C 1
ATOM 763 O O . TYR A 1 96 ? -12.331 3.118 -3.420 1.00 90.62 96 TYR A O 1
ATOM 771 N N . ASP A 1 97 ? -11.061 2.764 -1.587 1.00 90.75 97 ASP A N 1
ATOM 772 C CA . ASP A 1 97 ? -12.024 3.214 -0.587 1.00 90.75 97 ASP A CA 1
ATOM 773 C C . ASP A 1 97 ? -11.429 4.394 0.186 1.00 90.75 97 ASP A C 1
ATOM 775 O O . ASP A 1 97 ? -10.229 4.429 0.451 1.00 90.75 97 ASP A O 1
ATOM 779 N N . VAL A 1 98 ? -12.264 5.361 0.545 1.00 88.12 98 VAL A N 1
ATOM 780 C CA . VAL A 1 98 ? -11.918 6.465 1.438 1.00 88.12 98 VAL A CA 1
ATOM 781 C C . VAL A 1 98 ? -12.419 6.093 2.819 1.00 88.12 98 VAL A C 1
ATOM 783 O O . VAL A 1 98 ? -13.606 5.833 3.005 1.00 88.12 98 VAL A O 1
ATOM 786 N N . VAL A 1 99 ? -11.518 6.054 3.788 1.00 86.75 99 VAL A N 1
ATOM 787 C CA . VAL A 1 99 ? -11.813 5.658 5.161 1.00 86.75 99 VAL A CA 1
ATOM 788 C C . VAL A 1 99 ? -11.583 6.841 6.083 1.00 86.75 99 VAL A C 1
ATOM 790 O O . VAL A 1 99 ? -10.571 7.533 5.994 1.00 86.75 99 VAL A O 1
ATOM 793 N N . ASN A 1 100 ? -12.526 7.072 6.989 1.00 83.94 100 ASN A N 1
ATOM 794 C CA . ASN A 1 100 ? -12.323 7.991 8.094 1.00 83.94 100 ASN A CA 1
ATOM 795 C C . ASN A 1 100 ? -11.387 7.331 9.113 1.00 83.94 100 ASN A C 1
ATOM 797 O O . ASN A 1 100 ? -11.759 6.321 9.708 1.00 83.94 100 ASN A O 1
ATOM 801 N N . THR A 1 101 ? -10.204 7.883 9.372 1.00 78.38 101 THR A N 1
ATOM 802 C CA . THR A 1 101 ? -9.270 7.278 10.336 1.00 78.38 101 THR A CA 1
ATOM 803 C C . THR A 1 101 ? -9.755 7.378 11.781 1.00 78.38 101 THR A C 1
ATOM 805 O O . THR A 1 101 ? -9.306 6.610 12.624 1.00 78.38 101 THR A O 1
ATOM 808 N N . ALA A 1 102 ? -10.641 8.329 12.095 1.00 75.56 102 ALA A N 1
ATOM 809 C CA . ALA A 1 102 ? -11.185 8.495 13.440 1.00 75.56 102 ALA A CA 1
ATOM 810 C C . ALA A 1 102 ? -12.224 7.414 13.777 1.00 75.56 102 ALA A C 1
ATOM 812 O O . ALA A 1 102 ? -12.264 6.940 14.908 1.00 75.56 102 ALA A O 1
ATOM 813 N N . SER A 1 103 ? -13.036 6.994 12.799 1.00 77.88 103 SER A N 1
ATOM 814 C CA . SER A 1 103 ? -14.062 5.957 13.000 1.00 77.88 103 SER A CA 1
ATOM 815 C C . SER A 1 103 ? -13.717 4.596 12.392 1.00 77.88 103 SER A C 1
ATOM 817 O O . SER A 1 103 ? -14.397 3.613 12.676 1.00 77.88 103 SER A O 1
ATOM 819 N N . GLY A 1 104 ? -12.696 4.521 11.537 1.00 77.81 104 GLY A N 1
ATOM 820 C CA . GLY A 1 104 ? -12.354 3.332 10.754 1.00 77.81 104 GLY A CA 1
ATOM 821 C C . GLY A 1 104 ? -13.389 2.970 9.683 1.00 77.81 104 GLY A C 1
ATOM 822 O O . GLY A 1 104 ? -13.298 1.898 9.087 1.00 77.81 104 GLY A O 1
ATOM 823 N N . LYS A 1 105 ? -14.389 3.829 9.436 1.00 82.31 105 LYS A N 1
ATOM 824 C CA . LYS A 1 105 ? -15.487 3.553 8.501 1.00 82.31 105 LYS A CA 1
ATOM 825 C C . LYS A 1 105 ? -15.164 4.024 7.090 1.00 82.31 105 LYS A C 1
ATOM 827 O O . LYS A 1 105 ? -14.627 5.114 6.894 1.00 82.31 105 LYS A O 1
ATOM 832 N N . VAL A 1 106 ? -15.556 3.212 6.112 1.00 87.12 106 VAL A N 1
ATOM 833 C CA . VAL A 1 106 ? -15.559 3.587 4.695 1.00 87.12 106 VAL A CA 1
ATOM 834 C C . VAL A 1 106 ? -16.634 4.654 4.476 1.00 87.12 106 VAL A C 1
ATOM 836 O O . VAL A 1 106 ? -17.772 4.474 4.902 1.00 87.12 106 VAL A O 1
ATOM 839 N N . ILE A 1 107 ? -16.262 5.765 3.845 1.00 87.38 107 ILE A N 1
ATOM 840 C CA . ILE A 1 107 ? -17.153 6.902 3.575 1.00 87.38 107 ILE A CA 1
ATOM 841 C C . ILE A 1 107 ? -17.790 6.796 2.185 1.00 87.38 107 ILE A C 1
ATOM 843 O O . ILE A 1 107 ? -18.895 7.284 1.974 1.00 87.38 107 ILE A O 1
ATOM 847 N N . ASN A 1 108 ? -17.114 6.171 1.219 1.00 84.88 108 ASN A N 1
ATOM 848 C CA . ASN A 1 108 ? -17.633 6.027 -0.139 1.00 84.88 108 ASN A CA 1
ATOM 849 C C . ASN A 1 108 ? -18.583 4.824 -0.263 1.00 84.88 108 ASN A C 1
ATOM 851 O O . ASN A 1 108 ? -18.219 3.694 0.048 1.00 84.88 108 ASN A O 1
ATOM 855 N N . ASP A 1 109 ? -19.767 5.046 -0.837 1.00 84.19 109 ASP A N 1
ATOM 856 C CA . ASP A 1 109 ? -20.756 3.980 -1.076 1.00 84.19 109 ASP A CA 1
ATOM 857 C C . ASP A 1 109 ? -20.314 2.959 -2.141 1.00 84.19 109 ASP A C 1
ATOM 859 O O . ASP 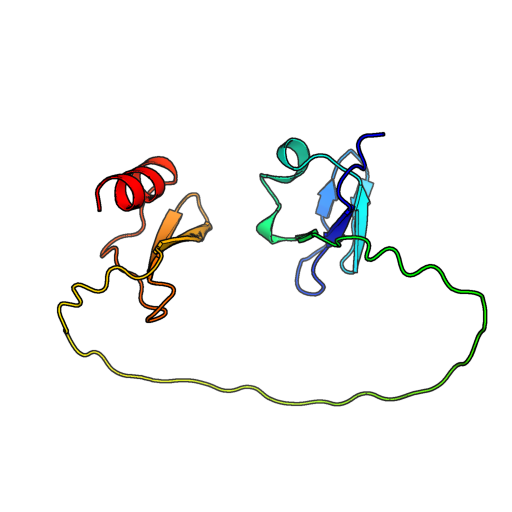A 1 109 ? -20.803 1.829 -2.190 1.00 84.19 109 ASP A O 1
ATOM 863 N N . LYS A 1 110 ? -19.426 3.363 -3.060 1.00 87.56 110 LYS A N 1
ATOM 864 C CA . LYS A 1 110 ? -18.931 2.524 -4.161 1.00 87.56 110 LYS A CA 1
ATOM 865 C C . LYS A 1 110 ? -17.416 2.630 -4.286 1.00 87.56 110 LYS A C 1
ATOM 867 O O . LYS A 1 110 ? -16.901 3.738 -4.144 1.00 87.56 110 LYS A O 1
ATOM 872 N N . PRO A 1 111 ? -16.713 1.542 -4.655 1.00 85.31 111 PRO A N 1
ATOM 873 C CA . PRO A 1 111 ? -15.268 1.580 -4.849 1.00 85.31 111 PRO A CA 1
ATOM 874 C C . PRO A 1 111 ? -14.879 2.574 -5.947 1.00 85.31 111 PRO A C 1
ATOM 876 O O . PRO A 1 111 ? -15.284 2.428 -7.109 1.00 85.31 111 PRO A O 1
ATOM 879 N N . LEU A 1 112 ? -14.070 3.556 -5.566 1.00 90.50 112 LEU A N 1
ATOM 880 C CA . LEU A 1 112 ? -13.618 4.664 -6.397 1.00 90.50 112 LEU A CA 1
ATOM 881 C C . LEU A 1 112 ? -12.377 4.280 -7.208 1.00 90.50 112 LEU A C 1
ATOM 883 O O . LEU A 1 112 ? -11.712 3.272 -6.955 1.00 90.50 112 LEU A O 1
ATOM 887 N N . THR A 1 113 ? -12.054 5.081 -8.214 1.00 89.88 113 THR A N 1
ATOM 888 C CA . THR A 1 113 ? -10.736 5.068 -8.859 1.00 89.88 113 THR A CA 1
ATOM 889 C C . THR A 1 113 ? -9.722 5.874 -8.042 1.00 89.88 113 THR A C 1
ATOM 891 O O . THR A 1 113 ? -10.108 6.647 -7.167 1.00 89.88 113 THR A O 1
ATOM 894 N N . LYS A 1 114 ? -8.416 5.725 -8.337 1.00 85.62 114 LYS A N 1
ATOM 895 C CA . LYS A 1 114 ? -7.340 6.479 -7.655 1.00 85.62 114 LYS A CA 1
ATOM 896 C C . LYS A 1 114 ? -7.678 7.970 -7.660 1.00 85.62 114 LYS A C 1
ATOM 898 O O . LYS A 1 114 ? -7.766 8.589 -6.611 1.00 85.62 114 LYS A O 1
ATOM 903 N N . LYS A 1 115 ? -7.946 8.508 -8.851 1.00 87.12 115 LYS A N 1
ATOM 904 C CA . LYS A 1 115 ? -8.252 9.923 -9.060 1.00 87.12 115 LYS A CA 1
ATOM 905 C C . LYS A 1 115 ? -9.465 10.383 -8.246 1.00 87.12 115 LYS A C 1
ATOM 907 O O . LYS A 1 115 ? -9.352 11.355 -7.515 1.00 87.12 115 LYS A O 1
ATOM 912 N N . GLU A 1 116 ? -10.576 9.656 -8.328 1.00 85.56 116 GLU A N 1
ATOM 913 C CA . GLU A 1 116 ? -11.802 10.005 -7.599 1.00 85.56 116 GLU A CA 1
ATOM 914 C C . GLU A 1 116 ? -11.600 9.976 -6.082 1.00 85.56 116 GLU A C 1
ATOM 916 O O . GLU A 1 116 ? -12.118 10.842 -5.393 1.00 85.56 116 GLU A O 1
ATOM 921 N N . ALA A 1 117 ? -10.834 9.020 -5.550 1.00 86.38 117 ALA A N 1
ATOM 922 C CA . ALA A 1 117 ? -10.572 8.936 -4.116 1.00 86.38 117 ALA A CA 1
ATOM 923 C C . ALA A 1 117 ? -9.725 10.112 -3.596 1.00 86.38 117 ALA A C 1
ATOM 925 O O . ALA A 1 117 ? -9.995 10.611 -2.507 1.00 86.38 117 ALA A O 1
ATOM 926 N N . TYR A 1 118 ? -8.736 10.575 -4.372 1.00 82.31 118 TYR A N 1
ATOM 927 C CA . TYR A 1 118 ? -7.948 11.766 -4.023 1.00 82.31 118 TYR A CA 1
ATOM 928 C C . TYR A 1 118 ? -8.753 13.065 -4.186 1.00 82.31 118 TYR A C 1
ATOM 930 O O . TYR A 1 118 ? -8.677 13.931 -3.323 1.00 82.31 118 TYR A O 1
ATOM 938 N N . GLU A 1 119 ? -9.589 13.183 -5.222 1.00 85.50 119 GLU A N 1
ATOM 939 C CA . GLU A 1 119 ? -10.511 14.324 -5.358 1.00 85.50 119 GLU A CA 1
ATOM 940 C C . GLU A 1 119 ? -11.538 14.356 -4.211 1.00 85.50 119 GLU A C 1
ATOM 942 O O . GLU A 1 119 ? -11.887 15.423 -3.717 1.00 85.50 119 GLU A O 1
ATOM 947 N N . PHE A 1 120 ? -11.987 13.193 -3.733 1.00 80.62 120 PHE A N 1
ATOM 948 C CA . PHE A 1 120 ? -12.961 13.086 -2.644 1.00 80.62 120 PHE A CA 1
ATOM 949 C C . PHE A 1 120 ? -12.447 13.674 -1.324 1.00 80.62 120 PHE A C 1
ATOM 951 O O . PHE A 1 120 ? -13.211 14.299 -0.592 1.00 80.62 120 PHE A O 1
ATOM 958 N N . ILE A 1 121 ? -11.161 13.483 -1.017 1.00 79.25 121 ILE A N 1
ATOM 959 C CA . ILE A 1 121 ? -10.548 14.019 0.206 1.00 79.25 121 ILE A CA 1
ATOM 960 C C . ILE A 1 121 ? -10.147 15.496 0.082 1.00 79.25 121 ILE A C 1
ATOM 962 O O . ILE A 1 121 ? -10.015 16.155 1.105 1.00 79.25 121 ILE A O 1
ATOM 966 N N . GLU A 1 122 ? -9.957 16.023 -1.135 1.00 73.31 122 GLU A N 1
ATOM 967 C CA . GLU A 1 122 ? -9.621 17.440 -1.372 1.00 73.31 122 GLU A CA 1
ATOM 968 C C . GLU A 1 122 ? -10.841 18.377 -1.314 1.00 73.31 122 GLU A C 1
ATOM 970 O O . GLU A 1 122 ? -10.680 19.587 -1.161 1.00 73.31 122 GLU A O 1
ATOM 975 N N . VAL A 1 123 ? -12.056 17.838 -1.462 1.00 64.06 123 VAL A N 1
ATOM 976 C CA . VAL A 1 123 ? -13.309 18.614 -1.542 1.00 64.06 123 VAL A CA 1
ATOM 977 C C . VAL A 1 123 ? -13.977 18.841 -0.170 1.00 64.06 123 VAL A C 1
ATOM 979 O O . VAL A 1 123 ? -14.888 19.667 -0.076 1.00 64.06 123 VAL A O 1
ATOM 982 N N . LEU A 1 124 ? -13.533 18.150 0.887 1.00 57.69 124 LEU A N 1
ATOM 983 C CA . LEU A 1 124 ? -14.063 18.252 2.261 1.00 57.69 124 LEU A CA 1
ATOM 984 C C . LEU A 1 124 ? -13.258 19.224 3.133 1.00 57.69 124 LEU A C 1
ATOM 986 O O . LEU A 1 124 ? -13.912 19.975 3.894 1.00 57.69 124 LEU A O 1
#

Secondary structure (DSSP, 8-state):
---PPEEEE-TTSPPEEETTEEEPTT-EEE--HHHHTTTGGGEEEE-------------------------------------PPEEEEEEETTEEEEEETTT--B--SSPBPHHHHHHHHH--